Protein AF-A0A3M1IH84-F1 (afdb_monomer)

pLDDT: mean 77.64, std 11.67, range [52.66, 94.62]

Solvent-accessible surface area (backbone atoms only — not comparable to full-atom values): 4501 Å² total; per-residue (Å²): 99,73,49,80,47,76,52,72,57,78,80,73,62,35,44,37,39,42,39,41,40,40,87,77,38,48,32,41,37,40,38,40,40,40,84,81,42,37,37,39,39,40,36,38,38,39,44,92,64,33,39,38,39,38,41,39,41,38,43,49,99,55,52,35,36,40,39,38,40,39,40,40,40,90,91,48,78,47,79,47,79,46,80,46,77,97

Radius of gyration: 14.72 Å; Cα contacts (8 Å, |Δi|>4): 221; chains: 1; bounding box: 34×26×41 Å

Secondary structure (DSSP, 8-state):
-EEEEEE---SSS-EEEEEEE-SSEEEEEEEEE-TTSEEEEEEEEEETTEEEEEEEEEETTTTEEEEEEEEEETTEEEEEEEEE--

Structure (mmCIF, N/CA/C/O backbone):
data_AF-A0A3M1IH84-F1
#
_entry.id   AF-A0A3M1IH84-F1
#
loop_
_atom_site.group_PDB
_atom_site.id
_atom_site.type_symbol
_atom_site.label_atom_id
_atom_site.label_alt_id
_atom_site.label_comp_id
_atom_site.label_asym_id
_atom_site.label_entity_id
_atom_site.label_seq_id
_atom_site.pdbx_PDB_ins_code
_atom_site.Cartn_x
_atom_site.Cartn_y
_atom_site.Cartn_z
_atom_site.occupancy
_atom_site.B_iso_or_equiv
_atom_site.auth_seq_id
_atom_site.auth_comp_id
_atom_site.auth_asym_id
_atom_site.auth_atom_id
_atom_site.pdbx_PDB_model_num
ATOM 1 N N . MET A 1 1 ? -12.484 -15.991 2.817 1.00 66.44 1 MET A N 1
ATOM 2 C CA . MET A 1 1 ? -12.581 -16.210 1.353 1.00 66.44 1 MET A CA 1
ATOM 3 C C . MET A 1 1 ? -11.807 -15.095 0.668 1.00 66.44 1 MET A C 1
ATOM 5 O O . MET A 1 1 ? -12.042 -13.936 0.992 1.00 66.44 1 MET A O 1
ATOM 9 N N . ILE A 1 2 ? -10.850 -15.422 -0.200 1.00 67.12 2 ILE A N 1
ATOM 10 C CA . ILE A 1 2 ? -10.036 -14.437 -0.931 1.00 67.12 2 ILE A CA 1
ATOM 11 C C . ILE A 1 2 ? -10.531 -14.425 -2.377 1.00 67.12 2 ILE A C 1
ATOM 13 O O . ILE A 1 2 ? -10.616 -15.487 -2.988 1.00 67.12 2 ILE A O 1
ATOM 17 N N . ILE A 1 3 ? -10.888 -13.251 -2.898 1.00 69.81 3 ILE A N 1
ATOM 18 C CA . ILE A 1 3 ? -11.321 -13.065 -4.286 1.00 69.81 3 ILE A CA 1
ATOM 19 C C . ILE A 1 3 ? -10.257 -12.213 -4.978 1.00 69.81 3 ILE A C 1
ATOM 21 O O . ILE A 1 3 ? -10.016 -11.063 -4.612 1.00 69.81 3 ILE A O 1
ATOM 25 N N . ILE A 1 4 ? -9.596 -12.781 -5.979 1.00 67.88 4 ILE A N 1
ATOM 26 C CA . ILE A 1 4 ? -8.568 -12.078 -6.748 1.00 67.88 4 ILE A CA 1
ATOM 27 C C . ILE A 1 4 ? -9.203 -11.627 -8.063 1.00 67.88 4 ILE A C 1
ATOM 29 O O . ILE A 1 4 ? -9.650 -12.470 -8.838 1.00 67.88 4 ILE A O 1
ATOM 33 N N . ILE A 1 5 ? -9.252 -10.315 -8.312 1.00 67.62 5 ILE A N 1
ATOM 34 C CA . ILE A 1 5 ? -9.796 -9.742 -9.549 1.00 67.62 5 ILE A CA 1
ATOM 35 C C . ILE A 1 5 ? -8.662 -9.033 -10.292 1.00 67.62 5 ILE A C 1
ATOM 37 O O . ILE A 1 5 ? -8.298 -7.892 -10.014 1.00 67.62 5 ILE A O 1
ATOM 41 N N . VAL A 1 6 ? -8.074 -9.713 -11.270 1.00 66.12 6 VAL A N 1
ATOM 42 C CA . VAL A 1 6 ? -7.032 -9.109 -12.105 1.00 66.12 6 VAL A CA 1
ATOM 43 C C . VAL A 1 6 ? -7.696 -8.471 -13.321 1.00 66.12 6 VAL A C 1
ATOM 45 O O . VAL A 1 6 ? -8.260 -9.178 -14.150 1.00 66.12 6 VAL A O 1
ATOM 48 N N . VAL A 1 7 ? -7.637 -7.139 -13.429 1.00 67.69 7 VAL A N 1
ATOM 49 C CA . VAL A 1 7 ? -8.163 -6.393 -14.585 1.00 67.69 7 VAL A CA 1
ATOM 50 C C . VAL A 1 7 ? -6.995 -5.741 -15.327 1.00 67.69 7 VAL A C 1
ATOM 52 O O . VAL A 1 7 ? -6.676 -4.578 -15.075 1.00 67.69 7 VAL A O 1
ATOM 55 N N . PRO A 1 8 ? -6.330 -6.454 -16.253 1.00 64.25 8 PRO A N 1
ATOM 56 C CA . PRO A 1 8 ? -5.263 -5.865 -17.044 1.00 64.25 8 PRO A CA 1
ATOM 57 C C . PRO A 1 8 ? -5.864 -4.872 -18.051 1.00 64.25 8 PRO A C 1
ATOM 59 O O . PRO A 1 8 ? -6.213 -5.232 -19.173 1.00 64.25 8 PRO A O 1
ATOM 62 N N . LEU A 1 9 ? -6.007 -3.603 -17.660 1.00 61.91 9 LEU A N 1
ATOM 63 C CA . LEU A 1 9 ? -6.462 -2.542 -18.560 1.00 61.91 9 LEU A CA 1
ATOM 64 C C . LEU A 1 9 ? -5.286 -2.066 -19.427 1.00 61.91 9 LEU A C 1
ATOM 66 O O . LEU A 1 9 ? -4.642 -1.055 -19.154 1.00 61.91 9 LEU A O 1
ATOM 70 N N . GLY A 1 10 ? -4.970 -2.846 -20.460 1.00 59.66 10 GLY A N 1
ATOM 71 C CA . GLY A 1 10 ? -3.787 -2.688 -21.308 1.00 59.66 10 GLY A CA 1
ATOM 72 C C . GLY A 1 10 ? -3.824 -1.494 -22.264 1.00 59.66 10 GLY A C 1
ATOM 73 O O . GLY A 1 10 ? -3.775 -1.687 -23.472 1.00 59.66 10 GLY A O 1
ATOM 74 N N . LEU A 1 11 ? -3.869 -0.260 -21.754 1.00 54.25 11 LEU A N 1
ATOM 75 C CA . LEU A 1 11 ? -4.013 0.934 -22.602 1.00 54.25 11 LEU A CA 1
ATOM 76 C C . LEU A 1 11 ? -2.800 1.867 -22.685 1.00 54.25 11 LEU A C 1
ATOM 78 O O . LEU A 1 11 ? -2.905 2.877 -23.367 1.00 54.25 11 LEU A O 1
ATOM 82 N N . ARG A 1 12 ? -1.656 1.550 -22.050 1.00 57.84 12 ARG A N 1
ATOM 83 C CA . ARG A 1 12 ? -0.351 2.263 -22.200 1.00 57.84 12 ARG A CA 1
ATOM 84 C C . ARG A 1 12 ? 0.769 1.642 -21.338 1.00 57.84 12 ARG A C 1
ATOM 86 O O . ARG A 1 12 ? 1.565 2.347 -20.723 1.00 57.84 12 ARG A O 1
ATOM 93 N N . GLY A 1 13 ? 0.790 0.313 -21.216 1.00 57.50 13 GLY A N 1
ATOM 94 C CA . GLY A 1 13 ? 1.712 -0.383 -20.304 1.00 57.50 13 GLY A CA 1
ATOM 95 C C . GLY A 1 13 ? 1.382 -0.198 -18.819 1.00 57.50 13 GLY A C 1
ATOM 96 O O . GLY A 1 13 ? 2.238 -0.454 -17.984 1.00 57.50 13 GLY A O 1
ATOM 97 N N . VAL A 1 14 ? 0.158 0.248 -18.509 1.00 61.75 14 VAL A N 1
ATOM 98 C CA . VAL A 1 14 ? -0.392 0.330 -17.154 1.00 61.75 14 VAL A CA 1
ATOM 99 C C . VAL A 1 14 ? -1.103 -0.975 -16.830 1.00 61.75 14 VAL A C 1
ATOM 101 O O . VAL A 1 14 ? -2.124 -1.294 -17.428 1.00 61.75 14 VAL A O 1
ATOM 104 N N . ILE A 1 15 ? -0.545 -1.736 -15.894 1.00 66.06 15 ILE A N 1
ATOM 105 C CA . ILE A 1 15 ? -1.179 -2.942 -15.355 1.00 66.06 15 ILE A CA 1
ATOM 106 C C . ILE A 1 15 ? -1.865 -2.538 -14.060 1.00 66.06 15 ILE A C 1
ATOM 108 O O . ILE A 1 15 ? -1.173 -2.046 -13.177 1.00 66.06 15 ILE A O 1
ATOM 112 N N . ILE A 1 16 ? -3.182 -2.752 -13.968 1.00 63.41 16 ILE A N 1
ATOM 113 C CA . ILE A 1 16 ? -3.974 -2.567 -12.747 1.00 63.41 16 ILE A CA 1
ATOM 114 C C . ILE A 1 16 ? -4.340 -3.945 -12.200 1.00 63.41 16 ILE A C 1
ATOM 116 O O . ILE A 1 16 ? -5.008 -4.738 -12.853 1.00 63.41 16 ILE A O 1
ATOM 120 N N . ILE A 1 17 ? -3.888 -4.253 -10.991 1.00 65.38 17 ILE A N 1
ATOM 121 C CA . ILE A 1 17 ? -4.243 -5.495 -10.291 1.00 65.38 17 ILE A CA 1
ATOM 122 C C . ILE A 1 17 ? -5.099 -5.091 -9.105 1.00 65.38 17 ILE A C 1
ATOM 124 O O . ILE A 1 17 ? -4.656 -4.215 -8.377 1.00 65.38 17 ILE A O 1
ATOM 128 N N . ILE A 1 18 ? -6.277 -5.703 -8.924 1.00 65.50 18 ILE A N 1
ATOM 129 C CA . ILE A 1 18 ? -7.177 -5.445 -7.791 1.00 65.50 18 ILE A CA 1
ATOM 130 C C . ILE A 1 18 ? -7.355 -6.730 -6.976 1.00 65.50 18 ILE A C 1
ATOM 132 O O . ILE A 1 18 ? -8.110 -7.634 -7.329 1.00 65.50 18 ILE A O 1
ATOM 136 N N . VAL A 1 19 ? -6.664 -6.837 -5.845 1.00 65.31 19 VAL A N 1
ATOM 137 C CA . VAL A 1 19 ? -6.827 -8.001 -4.953 1.00 65.31 19 VAL A CA 1
ATOM 138 C C . VAL A 1 19 ? -7.823 -7.661 -3.860 1.00 65.31 19 VAL A C 1
ATOM 140 O O . VAL A 1 19 ? -7.599 -6.667 -3.180 1.00 65.31 19 VAL A O 1
ATOM 143 N N . VAL A 1 20 ? -8.870 -8.479 -3.673 1.00 66.44 20 VAL A N 1
ATOM 144 C CA . VAL A 1 20 ? -9.866 -8.323 -2.601 1.00 66.44 20 VAL A CA 1
ATOM 145 C C . VAL A 1 20 ? -9.823 -9.508 -1.633 1.00 66.44 20 VAL A C 1
ATOM 147 O O . VAL A 1 20 ? -10.398 -10.571 -1.869 1.00 66.44 20 VAL A O 1
ATOM 150 N N . ALA A 1 21 ? -9.159 -9.338 -0.491 1.00 66.25 21 ALA A N 1
ATOM 151 C CA . ALA A 1 21 ? -9.118 -10.373 0.546 1.00 66.25 21 ALA A CA 1
ATOM 152 C C . ALA A 1 21 ? -10.147 -10.095 1.650 1.00 66.25 21 ALA A C 1
ATOM 154 O O . ALA A 1 21 ? -10.156 -9.004 2.223 1.00 66.25 21 ALA A O 1
ATOM 155 N N . ARG A 1 22 ? -10.988 -11.093 1.976 1.00 62.03 22 ARG A N 1
ATOM 156 C CA . ARG A 1 22 ? -11.968 -11.024 3.070 1.00 62.03 22 ARG A CA 1
ATOM 157 C C . ARG A 1 22 ? -11.647 -12.068 4.140 1.00 62.03 22 ARG A C 1
ATOM 159 O O . ARG A 1 22 ? -12.001 -13.245 3.997 1.00 62.03 22 ARG A O 1
ATOM 166 N N . LEU A 1 23 ? -10.964 -11.630 5.202 1.00 52.66 23 LEU A N 1
ATOM 167 C CA . LEU A 1 23 ? -10.759 -12.449 6.406 1.00 52.66 23 LEU A CA 1
ATOM 168 C C . LEU A 1 23 ? -11.372 -11.828 7.674 1.00 52.66 23 LEU A C 1
ATOM 170 O O . LEU A 1 23 ? -11.921 -12.577 8.459 1.00 52.66 23 LEU A O 1
ATOM 174 N N . HIS A 1 24 ? -11.406 -10.495 7.817 1.00 59.19 24 HIS A N 1
ATOM 175 C CA . HIS A 1 24 ? -12.197 -9.744 8.825 1.00 59.19 24 HIS A CA 1
ATOM 176 C C . HIS A 1 24 ? -12.392 -8.261 8.410 1.00 59.19 24 HIS A C 1
ATOM 178 O O . HIS A 1 24 ? -12.527 -7.357 9.233 1.00 59.19 24 HIS A O 1
ATOM 184 N N . GLY A 1 25 ? -12.352 -8.007 7.101 1.00 69.50 25 GLY A N 1
ATOM 185 C CA . GLY A 1 25 ? -12.229 -6.685 6.492 1.00 69.50 25 GLY A CA 1
ATOM 186 C C . GLY A 1 25 ? -12.066 -6.804 4.977 1.00 69.50 25 GLY A C 1
ATOM 187 O O . GLY A 1 25 ? -12.123 -7.919 4.454 1.00 69.50 25 GLY A O 1
ATOM 188 N N . VAL A 1 26 ? -11.882 -5.689 4.275 1.00 78.00 26 VAL A N 1
ATOM 189 C CA . VAL A 1 26 ? -11.621 -5.646 2.827 1.00 78.00 26 VAL A CA 1
ATOM 190 C C . VAL A 1 26 ? -10.211 -5.112 2.618 1.00 78.00 26 VAL A C 1
ATOM 192 O O . VAL A 1 26 ? -9.930 -3.980 2.998 1.00 78.00 26 VAL A O 1
ATOM 195 N N . ILE A 1 27 ? -9.327 -5.913 2.027 1.00 80.00 27 ILE A N 1
ATOM 196 C CA . ILE A 1 27 ? -8.024 -5.431 1.552 1.00 80.00 27 ILE A CA 1
ATOM 197 C C . ILE A 1 27 ? -8.138 -5.218 0.055 1.00 80.00 27 ILE A C 1
ATOM 199 O O . ILE A 1 27 ? -8.514 -6.164 -0.620 1.00 80.00 27 ILE A O 1
ATOM 203 N N . ILE A 1 28 ? -7.820 -4.024 -0.435 1.00 80.38 28 ILE A N 1
ATOM 204 C CA . ILE A 1 28 ? -7.739 -3.664 -1.850 1.00 80.38 28 ILE A CA 1
ATOM 205 C C . ILE A 1 28 ? -6.283 -3.332 -2.147 1.00 80.38 28 ILE A C 1
ATOM 207 O O . ILE A 1 28 ? -5.733 -2.400 -1.568 1.00 80.38 28 ILE A O 1
ATOM 211 N N . VAL A 1 29 ? -5.662 -4.079 -3.050 1.00 81.44 29 VAL A N 1
ATOM 212 C CA . VAL A 1 29 ? -4.332 -3.748 -3.583 1.00 81.44 29 VAL A CA 1
ATOM 213 C C . VAL A 1 29 ? -4.521 -3.231 -4.993 1.00 81.44 29 VAL A C 1
ATOM 215 O O . VAL A 1 29 ? -5.166 -3.925 -5.761 1.00 81.44 29 VAL A O 1
ATOM 218 N N . VAL A 1 30 ? -3.971 -2.064 -5.319 1.00 81.75 30 VAL A N 1
ATOM 219 C CA . VAL A 1 30 ? -3.914 -1.482 -6.664 1.00 81.75 30 VAL A CA 1
ATOM 220 C C . VAL A 1 30 ? -2.453 -1.276 -7.023 1.00 81.75 30 VAL A C 1
ATOM 222 O O . VAL A 1 30 ? -1.750 -0.513 -6.369 1.00 81.75 30 VAL A O 1
ATOM 225 N N . ILE A 1 31 ? -1.994 -1.952 -8.067 1.00 79.56 31 ILE A N 1
ATOM 226 C CA . ILE A 1 31 ? -0.652 -1.753 -8.625 1.00 79.56 31 ILE A CA 1
ATOM 227 C C . ILE A 1 31 ? -0.814 -0.987 -9.927 1.00 79.56 31 ILE A C 1
ATOM 229 O O . ILE A 1 31 ? -1.736 -1.274 -10.674 1.00 79.56 31 ILE A O 1
ATOM 233 N N . VAL A 1 32 ? 0.050 -0.012 -10.182 1.00 79.81 32 VAL A N 1
ATOM 234 C CA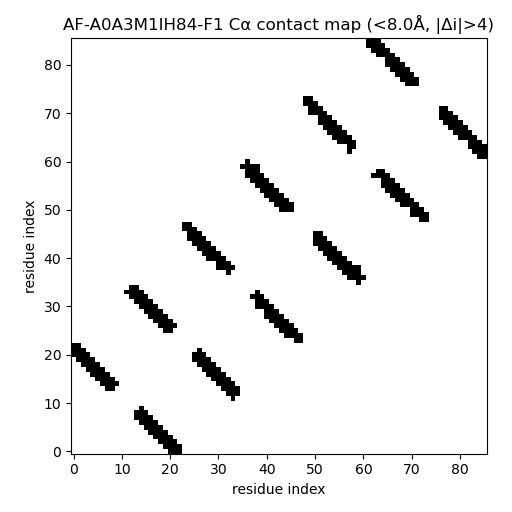 . VAL A 1 32 ? 0.170 0.711 -11.447 1.00 79.81 32 VAL A CA 1
ATOM 235 C C . VAL A 1 32 ? 1.648 0.734 -11.794 1.00 79.81 32 VAL A C 1
ATOM 237 O O . VAL A 1 32 ? 2.426 1.461 -11.183 1.00 79.81 32 VAL A O 1
ATOM 240 N N . ALA A 1 33 ? 2.042 -0.064 -12.778 1.00 76.50 33 ALA A N 1
ATOM 241 C CA . ALA A 1 33 ? 3.381 -0.007 -13.354 1.00 76.50 33 ALA A CA 1
ATOM 242 C C . ALA A 1 33 ? 3.335 0.795 -14.655 1.00 76.50 33 ALA A C 1
ATOM 244 O O . ALA A 1 33 ? 2.383 0.655 -15.413 1.00 76.50 33 ALA A O 1
ATOM 245 N N . ARG A 1 34 ? 4.331 1.636 -14.930 1.00 76.75 34 ARG A N 1
ATOM 246 C CA . ARG A 1 34 ? 4.530 2.260 -16.245 1.00 76.75 34 ARG A CA 1
ATOM 247 C C . ARG A 1 34 ? 5.866 1.805 -16.835 1.00 76.75 34 ARG A C 1
ATOM 249 O O . ARG A 1 34 ? 6.828 1.677 -16.081 1.00 76.75 34 ARG A O 1
ATOM 256 N N . PRO A 1 35 ? 5.982 1.679 -18.172 1.00 67.50 35 PRO A N 1
ATOM 257 C CA . PRO A 1 35 ? 7.229 1.266 -18.829 1.00 67.50 35 PRO A CA 1
ATOM 258 C C . PRO A 1 35 ? 8.439 2.159 -18.513 1.00 67.50 35 PRO A C 1
ATOM 260 O O . PRO A 1 35 ? 9.574 1.713 -18.592 1.00 67.50 35 PRO A O 1
ATOM 263 N N . HIS A 1 36 ? 8.200 3.410 -18.110 1.00 69.38 36 HIS A N 1
ATOM 264 C CA . HIS 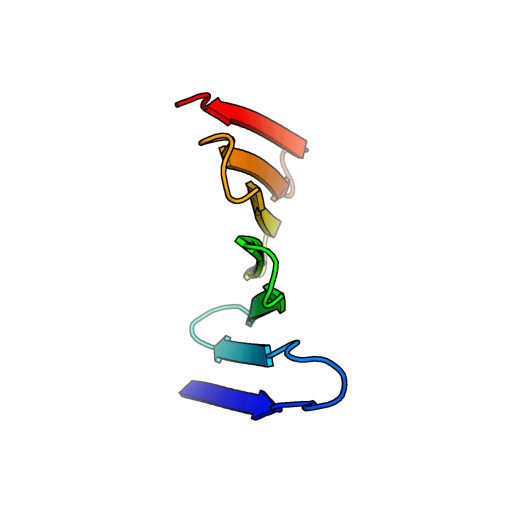A 1 36 ? 9.228 4.410 -17.806 1.00 69.38 36 HIS A CA 1
ATOM 265 C C . HIS A 1 36 ? 9.740 4.329 -16.353 1.00 69.38 36 HIS A C 1
ATOM 267 O O . HIS A 1 36 ? 10.193 5.323 -15.795 1.00 69.38 36 HIS A O 1
ATOM 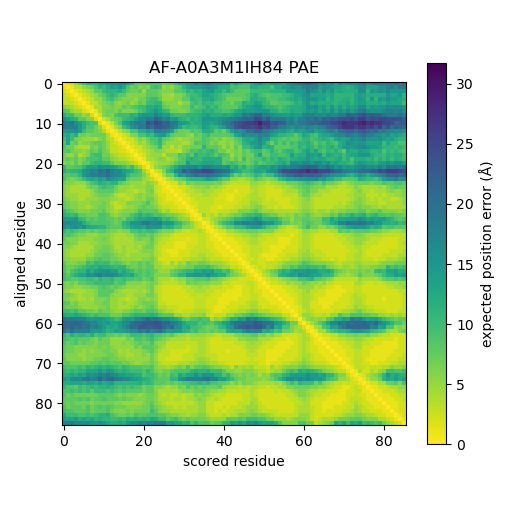273 N N . GLY A 1 37 ? 9.617 3.162 -15.711 1.00 73.38 37 GLY A N 1
ATOM 274 C CA . GLY A 1 37 ? 10.200 2.882 -14.397 1.00 73.38 37 GLY A CA 1
ATOM 275 C C . GLY A 1 37 ? 9.417 3.408 -13.192 1.00 73.38 37 GLY A C 1
ATOM 276 O O . GLY A 1 37 ? 9.909 3.312 -12.076 1.00 73.38 37 GLY A O 1
ATOM 277 N N . VAL A 1 38 ? 8.211 3.949 -13.378 1.00 82.38 38 VAL A N 1
ATOM 278 C CA . VAL A 1 38 ? 7.364 4.374 -12.253 1.00 82.38 38 VAL A CA 1
ATOM 279 C C . VAL A 1 38 ? 6.450 3.231 -11.836 1.00 82.38 38 VAL A C 1
ATOM 281 O O . VAL A 1 38 ? 5.667 2.735 -12.651 1.00 82.38 38 VAL A O 1
ATOM 284 N N . ILE A 1 39 ? 6.522 2.851 -10.564 1.00 84.88 39 ILE A N 1
ATOM 285 C CA . ILE A 1 39 ? 5.629 1.869 -9.949 1.00 84.88 39 ILE A CA 1
ATOM 286 C C . ILE A 1 39 ? 4.913 2.545 -8.786 1.00 84.88 39 ILE A C 1
ATOM 288 O O . ILE A 1 39 ? 5.546 3.108 -7.896 1.00 84.88 39 ILE A O 1
ATOM 292 N N . ILE A 1 40 ? 3.586 2.479 -8.799 1.00 86.06 40 ILE A N 1
ATOM 293 C CA . ILE A 1 40 ? 2.733 2.945 -7.711 1.00 86.06 40 ILE A CA 1
ATOM 294 C C . ILE A 1 40 ? 1.974 1.739 -7.173 1.00 86.06 40 ILE A C 1
ATOM 296 O O . ILE A 1 40 ? 1.323 1.021 -7.932 1.00 86.06 40 ILE A O 1
ATOM 300 N N . ILE A 1 41 ? 2.052 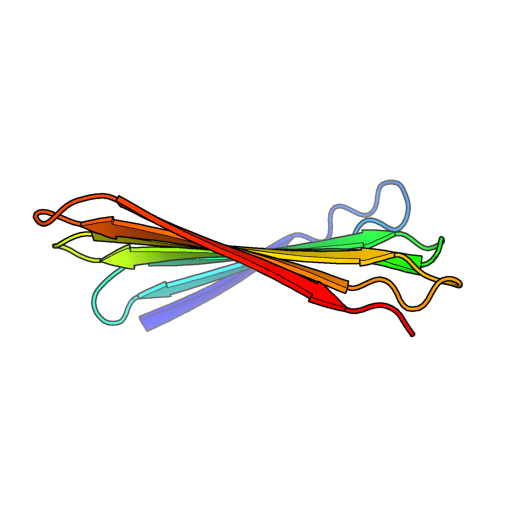1.519 -5.867 1.00 86.25 41 ILE A N 1
ATOM 301 C CA . ILE A 1 41 ? 1.307 0.478 -5.162 1.00 86.25 41 ILE A CA 1
ATOM 302 C C . ILE A 1 41 ? 0.459 1.168 -4.103 1.00 86.25 41 ILE A C 1
ATOM 304 O O . ILE A 1 41 ? 0.985 1.869 -3.244 1.00 86.25 41 ILE A O 1
ATOM 308 N N . VAL A 1 42 ? -0.850 0.960 -4.157 1.00 87.44 42 VAL A N 1
ATOM 309 C CA . VAL A 1 42 ? -1.799 1.437 -3.154 1.00 87.44 42 VAL A CA 1
ATOM 310 C C . VAL A 1 42 ? -2.433 0.228 -2.492 1.00 87.44 42 VAL A C 1
ATOM 312 O O . VAL A 1 42 ? -3.028 -0.611 -3.162 1.00 87.44 42 VAL A O 1
ATOM 315 N N . ILE A 1 43 ? -2.311 0.132 -1.176 1.00 86.00 43 ILE A N 1
ATOM 316 C CA . ILE A 1 43 ? -2.936 -0.909 -0.368 1.00 86.00 43 ILE A CA 1
ATOM 317 C C . ILE A 1 43 ? -3.901 -0.221 0.583 1.00 86.00 43 ILE A C 1
ATOM 319 O O . ILE A 1 43 ? -3.494 0.611 1.387 1.00 86.00 43 ILE A O 1
ATOM 323 N N . VAL A 1 44 ? -5.174 -0.581 0.503 1.00 85.81 44 VAL A N 1
ATOM 324 C CA . VAL A 1 44 ? -6.211 -0.120 1.424 1.00 85.81 44 VAL A CA 1
ATOM 325 C C . VAL A 1 44 ? -6.709 -1.322 2.200 1.00 85.81 44 VAL A C 1
ATOM 327 O O . VAL A 1 44 ? -7.234 -2.259 1.612 1.00 85.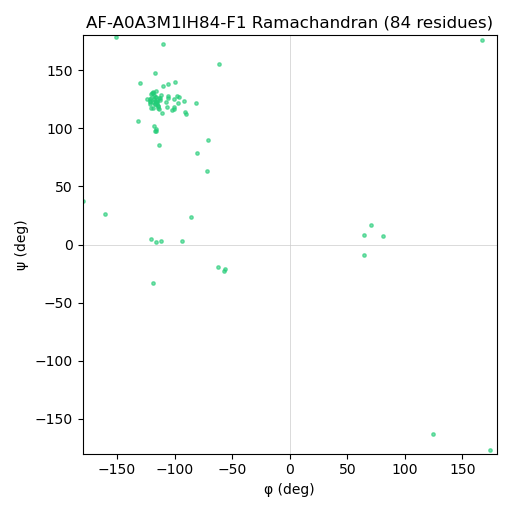81 44 VAL A O 1
ATOM 330 N N . ALA A 1 45 ? -6.562 -1.301 3.516 1.00 84.12 45 ALA A N 1
ATOM 331 C CA . ALA A 1 45 ? -7.124 -2.298 4.410 1.00 84.12 45 ALA A CA 1
ATOM 332 C C . ALA A 1 45 ? -8.232 -1.651 5.243 1.00 84.12 45 ALA A C 1
ATOM 334 O O . ALA A 1 45 ? -7.969 -0.791 6.081 1.00 84.12 45 ALA A O 1
ATOM 335 N N . LEU A 1 46 ? -9.474 -2.072 5.016 1.00 81.56 46 LEU A N 1
ATOM 336 C CA . LEU A 1 46 ? -10.642 -1.655 5.783 1.00 81.56 46 LEU A CA 1
ATOM 337 C C . LEU A 1 46 ? -10.999 -2.743 6.797 1.00 81.56 46 LEU A C 1
ATOM 339 O O . LEU A 1 46 ? -11.378 -3.848 6.408 1.00 81.56 46 LEU A O 1
ATOM 343 N N . GLY A 1 47 ? -10.911 -2.430 8.084 1.00 77.00 47 GLY A N 1
ATOM 344 C CA . GLY A 1 47 ? -11.411 -3.268 9.172 1.00 77.00 47 GLY A CA 1
ATOM 345 C C . GLY A 1 47 ? -12.630 -2.644 9.854 1.00 77.00 47 GLY A C 1
ATOM 346 O O . GLY A 1 47 ? -12.976 -1.490 9.622 1.00 77.00 47 GLY A O 1
ATOM 347 N N . LEU A 1 48 ? -13.263 -3.390 10.761 1.00 67.06 48 LEU A N 1
ATOM 348 C CA . LEU A 1 48 ? -14.445 -2.922 11.508 1.00 67.06 48 LEU A CA 1
ATOM 349 C C . LEU A 1 48 ? -14.185 -1.701 12.411 1.00 67.06 48 LEU A C 1
ATOM 351 O O . LEU A 1 48 ? -15.128 -1.043 12.835 1.00 67.06 48 LEU A O 1
ATOM 355 N N . ARG A 1 49 ? -12.922 -1.421 12.748 1.00 75.19 49 ARG A N 1
ATOM 356 C CA . ARG A 1 49 ? -12.530 -0.373 13.709 1.00 75.19 49 ARG A CA 1
ATOM 357 C C . ARG A 1 49 ? -11.621 0.707 13.123 1.00 75.19 49 ARG A C 1
ATOM 359 O O . ARG A 1 49 ? -11.150 1.567 13.867 1.00 75.19 49 ARG A O 1
ATOM 366 N N . GLY A 1 50 ? -11.353 0.659 11.821 1.00 81.88 50 GLY A N 1
ATOM 367 C CA . GLY A 1 50 ? -10.427 1.587 11.191 1.00 81.88 50 GLY A CA 1
ATOM 368 C C . GLY A 1 50 ? -10.017 1.193 9.779 1.00 81.88 50 GLY A C 1
ATOM 369 O O . GLY A 1 50 ? -10.371 0.127 9.274 1.00 81.88 50 GLY A O 1
ATOM 370 N N . MET A 1 51 ? -9.246 2.072 9.158 1.00 87.81 51 MET A N 1
ATOM 371 C CA . MET A 1 51 ? -8.715 1.943 7.812 1.00 87.81 51 MET A CA 1
ATOM 372 C C . MET A 1 51 ? -7.214 2.210 7.827 1.00 87.81 51 MET A C 1
ATOM 374 O O . MET A 1 51 ? -6.758 3.152 8.468 1.00 87.81 51 MET A O 1
ATOM 378 N N . ILE A 1 52 ? -6.452 1.418 7.083 1.00 88.12 52 ILE A N 1
ATOM 379 C CA . ILE A 1 52 ? -5.042 1.685 6.809 1.00 88.12 52 ILE A CA 1
ATOM 380 C C . ILE A 1 52 ? -4.878 1.854 5.303 1.00 88.12 52 ILE A C 1
ATOM 382 O O . ILE A 1 52 ? -5.362 1.029 4.531 1.00 88.12 52 ILE A O 1
ATOM 386 N N . ILE A 1 53 ? -4.194 2.917 4.896 1.00 89.88 53 ILE A N 1
ATOM 387 C CA . ILE A 1 53 ? -3.798 3.178 3.516 1.00 89.88 53 ILE A CA 1
ATOM 388 C C . ILE A 1 53 ? -2.275 3.198 3.472 1.00 89.88 53 ILE A C 1
ATOM 390 O O . ILE A 1 53 ? -1.644 3.959 4.200 1.00 89.88 53 ILE A O 1
ATOM 394 N N . VAL A 1 54 ? -1.687 2.385 2.604 1.00 90.25 54 VAL A N 1
ATOM 395 C CA . VAL A 1 54 ? -0.258 2.413 2.287 1.00 90.25 54 VAL A CA 1
ATOM 396 C C . VAL A 1 54 ? -0.105 2.773 0.820 1.00 90.25 54 VAL A C 1
ATOM 398 O O . VAL A 1 54 ? -0.651 2.088 -0.043 1.00 90.25 54 VAL A O 1
ATOM 401 N N . VAL A 1 55 ? 0.640 3.833 0.533 1.00 91.50 55 VAL A N 1
ATOM 402 C CA . VAL A 1 55 ? 1.016 4.237 -0.821 1.00 91.50 55 VAL A CA 1
ATOM 403 C C . VAL A 1 55 ? 2.524 4.123 -0.946 1.00 91.50 55 VAL A C 1
ATOM 405 O O . VAL A 1 55 ? 3.257 4.770 -0.205 1.00 91.50 55 VAL A O 1
ATOM 408 N N . VAL A 1 56 ? 2.981 3.314 -1.893 1.00 90.00 56 VAL A N 1
ATOM 409 C CA . VAL A 1 56 ? 4.388 3.206 -2.271 1.00 90.00 56 VAL A CA 1
ATOM 410 C C . VAL A 1 56 ? 4.542 3.757 -3.676 1.00 90.00 56 VAL A C 1
ATOM 412 O O . VAL A 1 56 ? 3.856 3.312 -4.596 1.00 90.00 56 VAL A O 1
ATOM 415 N N . VAL A 1 57 ? 5.451 4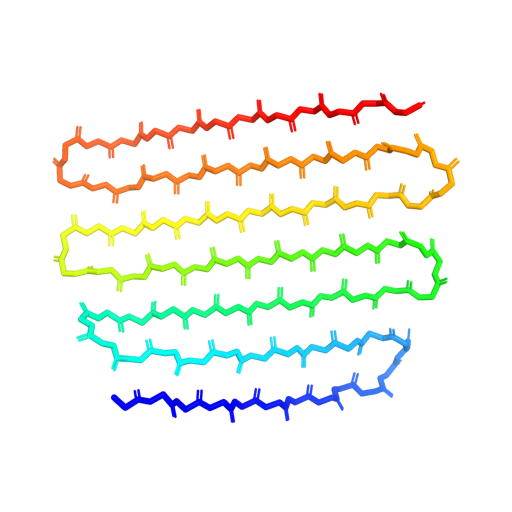.709 -3.844 1.00 89.50 57 VAL A N 1
ATOM 416 C CA . VAL A 1 57 ? 5.853 5.244 -5.142 1.00 89.50 57 VAL A CA 1
ATOM 417 C C . VAL A 1 57 ? 7.337 4.973 -5.318 1.00 89.50 57 VAL A C 1
ATOM 419 O O . VAL A 1 57 ? 8.156 5.477 -4.553 1.00 89.50 57 VAL A O 1
ATOM 422 N N . ALA A 1 58 ? 7.673 4.188 -6.334 1.00 87.50 58 ALA A N 1
ATOM 423 C CA . ALA A 1 58 ? 9.039 3.993 -6.788 1.00 87.50 58 ALA A CA 1
ATOM 424 C C . ALA A 1 58 ? 9.217 4.722 -8.121 1.00 87.50 58 ALA A C 1
ATOM 426 O O . ALA A 1 58 ? 8.480 4.462 -9.078 1.00 87.50 58 ALA A O 1
ATOM 427 N N . LEU A 1 59 ? 10.176 5.646 -8.175 1.00 83.81 59 LEU A N 1
ATOM 428 C CA . LEU A 1 59 ? 10.543 6.364 -9.392 1.00 83.81 59 LEU A CA 1
ATOM 429 C C . LEU A 1 59 ? 11.838 5.768 -9.955 1.00 83.81 59 LEU A C 1
ATOM 43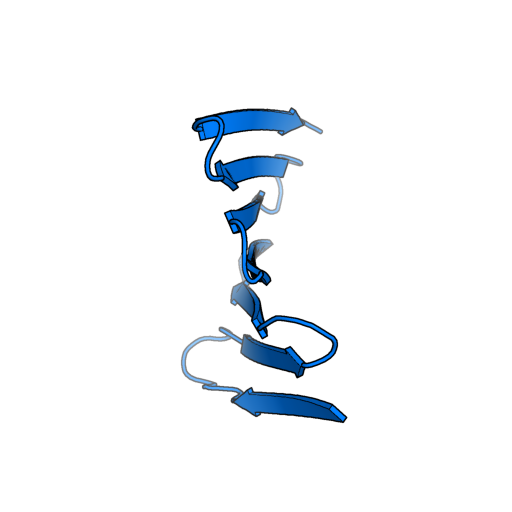1 O O . LEU A 1 59 ? 12.892 5.809 -9.320 1.00 83.81 59 LEU A O 1
ATOM 435 N N . GLY A 1 60 ? 11.748 5.190 -11.151 1.00 70.38 60 GLY A N 1
ATOM 436 C CA . GLY A 1 60 ? 12.875 4.581 -11.849 1.00 70.38 60 GLY A CA 1
ATOM 437 C C . GLY A 1 60 ? 13.999 5.568 -12.178 1.00 70.38 60 GLY A C 1
ATOM 438 O O . GLY A 1 60 ? 13.780 6.771 -12.292 1.00 70.38 60 GLY A O 1
ATOM 439 N N . LEU A 1 61 ? 15.205 5.008 -12.331 1.00 57.28 61 LEU A N 1
ATOM 440 C CA . LEU A 1 61 ? 16.506 5.648 -12.604 1.00 57.28 61 LEU A CA 1
ATOM 441 C C . LEU A 1 61 ? 17.072 6.595 -11.527 1.00 57.28 61 LEU A C 1
ATOM 443 O O 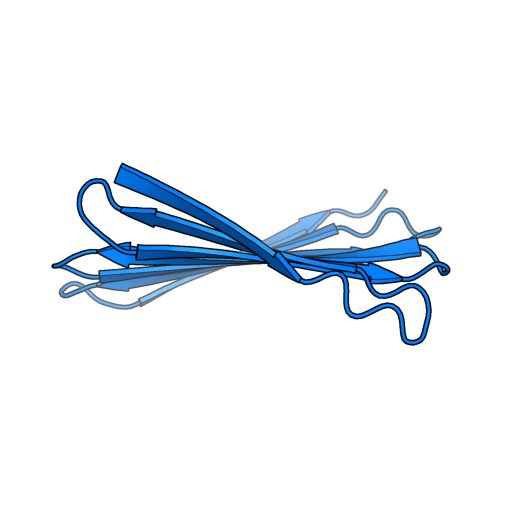. LEU A 1 61 ? 18.245 6.936 -11.624 1.00 57.28 61 LEU A O 1
ATOM 447 N N . GLY A 1 62 ? 16.316 6.954 -10.483 1.00 63.88 62 GLY A N 1
ATOM 448 C CA . GLY A 1 62 ? 16.803 7.813 -9.387 1.00 63.88 62 GLY A CA 1
ATOM 449 C C . GLY A 1 62 ? 16.861 7.164 -8.000 1.00 63.88 62 GLY A C 1
ATOM 450 O O . GLY A 1 62 ? 17.140 7.858 -7.033 1.00 63.88 62 GLY A O 1
ATOM 451 N N . GLY A 1 63 ? 16.517 5.875 -7.870 1.00 73.38 63 GLY A N 1
ATOM 452 C CA . GLY A 1 63 ? 16.533 5.160 -6.582 1.00 73.38 63 GLY A CA 1
ATOM 453 C C . GLY A 1 63 ? 15.536 5.680 -5.536 1.00 73.38 63 GLY A C 1
ATOM 454 O O . GLY A 1 63 ? 15.577 5.252 -4.386 1.00 73.38 63 GLY A O 1
ATOM 455 N N . VAL A 1 64 ? 14.639 6.598 -5.914 1.00 85.81 64 VAL A N 1
ATOM 456 C CA . VAL A 1 64 ? 13.726 7.248 -4.973 1.00 85.81 64 VAL A CA 1
ATOM 457 C C . VAL A 1 64 ? 12.534 6.347 -4.688 1.00 85.81 64 VAL A C 1
ATOM 459 O O . VAL A 1 64 ? 11.769 5.994 -5.594 1.00 85.81 64 VAL A O 1
ATOM 462 N N . ILE A 1 65 ? 12.349 6.029 -3.410 1.00 87.56 65 ILE A N 1
ATOM 463 C CA . ILE A 1 65 ? 11.185 5.308 -2.901 1.00 87.56 65 ILE A CA 1
ATOM 464 C C . ILE A 1 65 ? 10.505 6.182 -1.856 1.00 87.56 65 ILE A C 1
ATOM 466 O O . ILE A 1 65 ? 11.113 6.576 -0.863 1.00 87.56 65 ILE A O 1
ATOM 470 N N . ILE A 1 66 ? 9.224 6.456 -2.072 1.00 90.12 66 ILE A N 1
ATOM 471 C CA . ILE A 1 66 ? 8.374 7.172 -1.125 1.00 90.12 66 ILE A CA 1
ATOM 472 C C . ILE A 1 66 ? 7.321 6.198 -0.617 1.00 90.12 66 ILE A C 1
ATOM 474 O O . ILE A 1 66 ? 6.597 5.593 -1.406 1.00 90.12 66 ILE A O 1
ATOM 478 N N . ILE A 1 67 ? 7.224 6.068 0.701 1.00 90.75 67 ILE A N 1
ATOM 479 C CA . ILE A 1 67 ? 6.206 5.271 1.379 1.00 90.75 67 ILE A CA 1
ATOM 480 C C . ILE A 1 67 ? 5.399 6.210 2.262 1.00 90.75 67 ILE A C 1
ATOM 482 O O . ILE A 1 67 ? 5.945 6.867 3.145 1.00 90.75 67 ILE A O 1
ATOM 486 N N . VAL A 1 68 ? 4.093 6.251 2.041 1.00 93.25 68 VAL A N 1
ATOM 487 C CA . VAL A 1 68 ? 3.143 6.970 2.887 1.00 93.25 68 VAL A CA 1
ATOM 488 C C . VAL A 1 68 ? 2.211 5.953 3.517 1.00 93.25 68 VAL A C 1
ATOM 490 O O . VAL A 1 68 ? 1.541 5.203 2.810 1.00 93.25 68 VAL A O 1
ATOM 493 N N . VAL A 1 69 ? 2.156 5.932 4.843 1.00 91.81 69 VAL A N 1
ATOM 494 C CA . VAL A 1 69 ? 1.221 5.114 5.613 1.00 91.81 69 VAL A CA 1
ATOM 495 C C . VAL A 1 69 ? 0.280 6.039 6.361 1.00 91.81 69 VAL A C 1
ATOM 497 O O . VAL A 1 69 ? 0.718 6.879 7.142 1.00 91.81 69 VAL A O 1
ATOM 500 N N . VAL A 1 70 ? -1.017 5.865 6.140 1.00 92.75 70 VAL A N 1
ATOM 501 C CA . VAL A 1 70 ? -2.079 6.552 6.869 1.00 92.75 70 VAL A CA 1
ATOM 502 C C . VAL A 1 70 ? -2.894 5.505 7.607 1.00 92.75 70 VAL A C 1
ATOM 504 O O . VAL A 1 70 ? -3.466 4.614 6.985 1.00 92.75 70 VAL A O 1
ATOM 507 N N . ALA A 1 71 ? -2.969 5.615 8.927 1.00 89.81 71 ALA A N 1
ATOM 508 C CA . ALA A 1 71 ? -3.835 4.793 9.757 1.00 89.81 71 ALA A CA 1
ATOM 509 C C . ALA A 1 71 ? -4.927 5.670 10.373 1.00 89.81 71 ALA A C 1
ATOM 511 O O . ALA A 1 71 ? -4.646 6.666 11.038 1.00 89.81 71 ALA A O 1
ATOM 512 N N . LEU A 1 72 ? -6.175 5.286 10.141 1.00 88.75 72 LEU A N 1
ATOM 513 C CA . LEU A 1 72 ? -7.378 5.922 10.654 1.00 88.75 72 LEU A CA 1
ATOM 514 C C . LEU A 1 72 ? -8.098 4.938 11.562 1.00 88.75 72 LEU A C 1
ATOM 516 O O . LEU A 1 72 ? -8.418 3.825 11.151 1.00 88.75 72 LEU A O 1
ATOM 520 N N . GLY A 1 73 ? -8.397 5.349 12.784 1.00 83.50 73 GLY A N 1
ATOM 521 C CA . GLY A 1 73 ? -9.197 4.555 13.706 1.00 83.50 73 GLY A CA 1
ATOM 522 C C . GLY A 1 73 ? -9.973 5.432 14.672 1.00 83.50 73 GLY A C 1
ATOM 523 O O . GLY A 1 73 ? -9.840 6.654 14.676 1.00 83.50 73 GLY A O 1
ATOM 524 N N . LEU A 1 74 ? -10.757 4.793 15.539 1.00 68.56 74 LEU A N 1
ATOM 525 C CA . LEU A 1 74 ? -11.528 5.477 16.588 1.00 68.56 74 LEU A CA 1
ATOM 526 C C . LEU A 1 74 ? -10.661 6.340 17.528 1.00 68.56 74 LEU A C 1
ATOM 528 O O . LEU A 1 74 ? -11.183 7.242 18.171 1.00 68.56 74 LEU A O 1
ATOM 532 N N . GLY A 1 75 ? -9.353 6.071 17.600 1.00 79.50 75 GLY A N 1
ATOM 533 C CA . GLY A 1 75 ? -8.390 6.819 18.413 1.00 79.50 75 GLY A CA 1
ATOM 534 C C . GLY A 1 75 ? -7.659 7.959 17.693 1.00 79.50 75 GLY A C 1
ATOM 535 O O . GLY A 1 75 ? -6.789 8.566 18.307 1.00 79.50 75 GLY A O 1
ATOM 536 N N . GLY A 1 76 ? -7.967 8.243 16.419 1.00 84.12 76 GLY A N 1
ATOM 537 C CA . GLY A 1 76 ? -7.361 9.343 15.658 1.00 84.12 76 GLY A CA 1
ATOM 538 C C . GLY A 1 76 ? -6.691 8.924 14.346 1.00 84.12 76 GLY A C 1
ATOM 539 O O . GLY A 1 76 ? -6.947 7.845 13.804 1.00 84.12 76 GLY A O 1
ATOM 540 N N . VAL A 1 77 ? -5.849 9.823 13.826 1.00 92.38 77 VAL A N 1
ATOM 541 C CA . VAL A 1 77 ? -5.149 9.685 12.541 1.00 92.38 77 VAL A CA 1
ATOM 542 C C . VAL A 1 77 ? -3.645 9.663 12.775 1.00 92.38 77 VAL A C 1
ATOM 544 O O . VAL A 1 77 ? -3.107 10.566 13.411 1.00 92.38 77 VAL A O 1
ATOM 547 N N . ILE A 1 78 ? -2.961 8.667 12.220 1.00 91.75 78 ILE A N 1
ATOM 548 C CA . ILE A 1 78 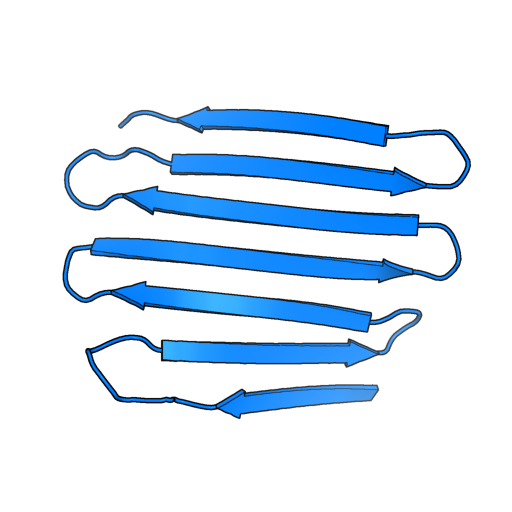? -1.498 8.607 12.181 1.00 91.75 78 ILE A CA 1
ATOM 549 C C . ILE A 1 78 ? -1.059 8.655 10.722 1.00 91.75 78 ILE A C 1
ATOM 551 O O . ILE A 1 78 ? -1.590 7.917 9.892 1.00 91.75 78 ILE A O 1
ATOM 555 N N . ILE A 1 79 ? -0.080 9.509 10.422 1.00 94.25 79 ILE A N 1
ATOM 556 C CA . ILE A 1 79 ? 0.538 9.622 9.100 1.00 94.25 79 ILE A CA 1
ATOM 557 C C . ILE A 1 79 ? 2.042 9.428 9.264 1.00 94.25 79 ILE A C 1
ATOM 559 O O . ILE A 1 79 ? 2.682 10.138 10.037 1.00 94.25 79 ILE A O 1
ATOM 563 N N . VAL A 1 80 ? 2.600 8.477 8.524 1.00 93.81 80 VAL A N 1
ATOM 564 C CA . VAL A 1 80 ? 4.039 8.222 8.446 1.00 93.81 80 VAL A CA 1
ATOM 565 C C . VAL A 1 80 ? 4.469 8.384 6.999 1.00 93.81 80 VAL A C 1
ATOM 567 O O . VAL A 1 80 ? 3.865 7.798 6.102 1.00 93.81 80 VAL A O 1
ATOM 570 N N . VAL A 1 81 ? 5.520 9.168 6.776 1.00 94.62 81 VAL A N 1
ATOM 571 C CA . VAL A 1 81 ? 6.136 9.349 5.461 1.00 94.62 81 VAL A CA 1
ATOM 572 C C . VAL A 1 81 ? 7.594 8.935 5.563 1.00 94.62 81 VAL A C 1
ATOM 574 O O . VAL A 1 81 ? 8.329 9.443 6.407 1.00 94.62 81 VAL A O 1
ATOM 577 N N . VAL A 1 82 ? 8.005 8.012 4.702 1.00 94.44 82 VAL A N 1
ATOM 578 C CA . VAL A 1 82 ? 9.389 7.562 4.567 1.00 94.44 82 VAL A CA 1
ATOM 579 C C . VAL A 1 82 ? 9.841 7.859 3.149 1.00 94.44 82 VAL A C 1
ATOM 581 O O . VAL A 1 82 ? 9.154 7.511 2.190 1.00 94.44 82 VAL A O 1
ATOM 584 N N . ILE A 1 83 ? 10.998 8.501 3.024 1.00 92.56 83 ILE A N 1
ATOM 585 C CA . ILE A 1 83 ? 11.645 8.777 1.745 1.00 92.56 83 ILE A CA 1
ATOM 586 C C . ILE A 1 83 ? 13.020 8.123 1.798 1.00 92.56 83 ILE A C 1
ATOM 588 O O . ILE A 1 83 ? 13.820 8.433 2.678 1.00 92.56 83 ILE A O 1
ATOM 592 N N . ALA A 1 84 ? 13.275 7.212 0.868 1.00 89.50 84 ALA A N 1
ATOM 593 C CA . ALA A 1 84 ? 14.584 6.627 0.636 1.00 89.50 84 ALA A CA 1
ATOM 594 C C . ALA A 1 84 ? 15.124 7.139 -0.701 1.00 89.50 84 ALA A C 1
ATOM 596 O O . ALA A 1 84 ? 14.383 7.218 -1.682 1.00 89.50 84 ALA A O 1
ATOM 597 N N . LEU A 1 85 ? 16.405 7.497 -0.712 1.00 88.44 85 LEU A N 1
ATOM 598 C CA . LEU A 1 85 ? 17.154 7.936 -1.886 1.00 88.44 85 LEU A CA 1
ATOM 599 C C . LEU A 1 85 ? 18.303 6.942 -2.081 1.00 88.44 85 LEU A C 1
ATOM 601 O O . LEU A 1 85 ? 18.971 6.599 -1.102 1.00 88.44 85 LEU A O 1
ATOM 605 N N . GLY A 1 86 ? 18.460 6.445 -3.308 1.00 74.06 86 GLY A N 1
ATOM 606 C CA . GLY A 1 86 ? 19.521 5.513 -3.705 1.00 74.06 86 GLY A CA 1
ATOM 607 C C . GLY A 1 86 ? 20.704 6.211 -4.351 1.00 74.06 86 GLY A C 1
ATOM 608 O O . GLY A 1 86 ? 20.517 7.343 -4.850 1.00 74.06 86 GLY A O 1
#

Mean predicted aligned error: 7.68 Å

Foldseek 3Di:
DWDWDFDQPPDQQFGWTFTFDDDAWTWTWTWTDHPQFWIWIWIWTGHPFWIKIWIWITHPPFQWIWIWIWIGGPVGIDIDIDIDTD

Nearest PDB structures (foldseek):
  2vgr-assembly2_B  TM=7.665E-01  e=5.906E+00  Prochlorococcus phage P-SSM2
  2vgr-assembly1_A  TM=7.829E-01  e=5.294E+00  Prochlorococcus phage P-SSM2
  2x9j-assembly2_B  TM=7.831E-01  e=5.906E+00  Prochlorococcus phage P-SSM2
  2vck-assembly4_D  TM=7.798E-01  e=6.237E+00  Prochlorococcus phage P-SSM2
  2vgr-assembly4_D  TM=7.784E-01  e=9.144E+00  Prochlorococcus phage P-SSM2

Sequence (86 aa):
MIIIIVVPLGLRGVIIIIVVARLHGVIIVVIVARPHGVIIIVIVALGLRGMIIVVVVALGLGGVIIIVVVALGLGGVIIVVVIALG